Protein AF-M7N267-F1 (afdb_monomer_lite)

Radius of gyration: 26.35 Å; chains: 1; bounding box: 70×47×54 Å

Organism: NCBI:txid1137281

Foldseek 3Di:
DPPVVVVVVVVVVVVCVVCVVVVVVVDDPPDDCVVVVCVPCPPPPPDDDPPVDPPPDDPPDCVVVVVVVVVVVVVVVVCCVPVVVVVCCVVPNDDPDDD

Sequence (99 aa):
MKKTTISLCFIIIFTMFIAAPLVITVMDKSFDISMFYGINEEENNNNYEIKHKQIAFPNYDNSELLVLELQKKKQFDFYLNHYSQLSLETHSPPPDCII

Structure (mmCIF, N/CA/C/O backbone):
data_AF-M7N267-F1
#
_entry.id   AF-M7N267-F1
#
loop_
_atom_site.group_PDB
_atom_site.id
_atom_site.type_symbol
_atom_site.label_atom_id
_atom_site.label_alt_id
_atom_site.label_comp_id
_atom_site.label_asym_id
_atom_site.label_entity_id
_atom_site.label_seq_id
_atom_site.pdbx_PDB_ins_code
_atom_site.Cartn_x
_atom_site.Cartn_y
_atom_site.Cartn_z
_atom_site.occupancy
_atom_site.B_iso_or_equiv
_atom_site.auth_seq_id
_atom_site.auth_comp_id
_atom_site.auth_asym_id
_atom_site.auth_atom_id
_atom_site.pdbx_PDB_model_num
ATOM 1 N N . MET A 1 1 ? -32.955 6.699 12.303 1.00 63.81 1 MET A N 1
ATOM 2 C CA . MET A 1 1 ? -32.376 5.427 11.804 1.00 63.81 1 MET A CA 1
ATOM 3 C C . MET A 1 1 ? -31.870 4.627 12.991 1.00 63.81 1 MET A C 1
ATOM 5 O O . MET A 1 1 ? -31.354 5.229 13.927 1.00 63.81 1 MET A O 1
ATOM 9 N N . LYS A 1 2 ? -32.044 3.302 13.003 1.00 84.38 2 LYS A N 1
ATOM 10 C CA . LYS A 1 2 ? -31.480 2.475 14.080 1.00 84.38 2 LYS A CA 1
ATOM 11 C C . LYS A 1 2 ? -29.949 2.531 13.975 1.00 84.38 2 LYS A C 1
ATOM 13 O O . LYS A 1 2 ? -29.419 2.528 12.867 1.00 84.38 2 LYS A O 1
ATOM 18 N N . LYS A 1 3 ? -29.242 2.591 15.109 1.00 82.88 3 LYS A N 1
ATOM 19 C CA . LYS A 1 3 ? -27.763 2.665 15.157 1.00 82.88 3 LYS A CA 1
ATOM 20 C C . LYS A 1 3 ? -27.102 1.521 14.370 1.00 82.88 3 LYS A C 1
ATOM 22 O O . LYS A 1 3 ? -26.070 1.709 13.738 1.00 82.88 3 LYS A O 1
ATOM 27 N N . THR A 1 4 ? -27.764 0.367 14.343 1.00 90.44 4 THR A N 1
ATOM 28 C CA . THR A 1 4 ? -27.386 -0.813 13.559 1.00 90.44 4 THR A CA 1
ATOM 29 C C . THR A 1 4 ? -27.384 -0.566 12.052 1.00 90.44 4 THR A C 1
ATOM 31 O O . THR A 1 4 ? -26.490 -1.047 11.371 1.00 90.44 4 THR A O 1
ATOM 34 N N . THR A 1 5 ? -28.325 0.217 11.521 1.00 93.50 5 THR A N 1
ATOM 35 C CA . THR A 1 5 ? -28.376 0.544 10.089 1.00 93.50 5 THR A CA 1
ATOM 36 C C . THR A 1 5 ? -27.185 1.404 9.678 1.00 93.50 5 THR A C 1
ATOM 38 O O . THR A 1 5 ? -26.550 1.114 8.674 1.00 93.50 5 THR A O 1
ATOM 41 N N . ILE A 1 6 ? -26.841 2.419 10.482 1.00 93.94 6 ILE A N 1
ATOM 42 C CA . ILE A 1 6 ? -25.672 3.272 10.217 1.00 93.94 6 ILE A CA 1
ATOM 43 C C . ILE A 1 6 ? -24.383 2.440 10.254 1.00 93.94 6 ILE A C 1
ATOM 45 O O . ILE A 1 6 ? -23.548 2.553 9.363 1.00 93.94 6 ILE A O 1
ATOM 49 N N . SER A 1 7 ? -24.251 1.561 11.252 1.00 94.38 7 SER A N 1
ATOM 50 C CA . SER A 1 7 ? -23.075 0.704 11.409 1.00 94.38 7 SER A CA 1
ATOM 51 C C . SER A 1 7 ? -22.926 -0.278 10.247 1.00 94.38 7 SER A C 1
ATOM 53 O O . SER A 1 7 ? -21.818 -0.445 9.744 1.00 94.38 7 SER A O 1
ATOM 55 N N . LEU A 1 8 ? -24.031 -0.864 9.774 1.00 95.44 8 LEU A N 1
ATOM 56 C CA . LEU A 1 8 ? -24.037 -1.742 8.606 1.00 95.44 8 LEU A CA 1
ATOM 57 C C . LEU A 1 8 ? -23.551 -1.008 7.347 1.00 95.44 8 LEU A C 1
ATOM 59 O O . LEU A 1 8 ? -22.735 -1.551 6.610 1.00 95.44 8 LEU A O 1
ATOM 63 N N . CYS A 1 9 ? -24.004 0.231 7.122 1.00 95.75 9 CYS A N 1
ATOM 64 C CA . CYS A 1 9 ? -23.560 1.032 5.980 1.00 95.75 9 CYS A CA 1
ATOM 65 C C . CYS A 1 9 ? -22.043 1.253 5.997 1.00 95.75 9 CYS A C 1
ATOM 67 O O . CYS A 1 9 ? -21.388 1.032 4.983 1.00 95.75 9 CYS A O 1
ATOM 69 N N . PHE A 1 10 ? -21.475 1.633 7.145 1.00 95.69 10 PHE A N 1
ATOM 70 C CA . PHE A 1 10 ? -20.027 1.819 7.261 1.00 95.69 10 PHE A CA 1
ATOM 71 C C . PHE A 1 10 ? -19.256 0.520 7.051 1.00 95.69 10 PHE A C 1
ATOM 73 O O . PHE A 1 10 ? -18.260 0.530 6.337 1.00 95.69 10 PHE A O 1
ATOM 80 N N . ILE A 1 11 ? -19.728 -0.596 7.613 1.00 96.81 11 ILE A N 1
ATOM 81 C CA . ILE A 1 11 ? -19.093 -1.903 7.407 1.00 96.81 11 ILE A CA 1
ATOM 82 C C . ILE A 1 11 ? -19.052 -2.243 5.916 1.00 96.81 11 ILE A C 1
ATOM 84 O O . ILE A 1 11 ? -17.984 -2.558 5.411 1.00 96.81 11 ILE A O 1
ATOM 88 N N . ILE A 1 12 ? -20.166 -2.100 5.193 1.00 96.25 12 ILE A N 1
ATOM 89 C CA . ILE A 1 12 ? -20.218 -2.383 3.750 1.00 96.25 12 ILE A CA 1
ATOM 90 C C . ILE A 1 12 ? -19.229 -1.502 2.978 1.00 96.25 12 ILE A C 1
ATOM 92 O O . ILE A 1 12 ? -18.479 -2.012 2.147 1.00 96.25 12 ILE A O 1
ATOM 96 N N . ILE A 1 13 ? -19.194 -0.198 3.274 1.00 96.44 13 ILE A N 1
ATOM 97 C CA . ILE A 1 13 ? -18.276 0.743 2.621 1.00 96.44 13 ILE A CA 1
ATOM 98 C C . ILE A 1 13 ? -16.824 0.330 2.886 1.00 96.44 13 ILE A C 1
ATOM 100 O O . ILE A 1 13 ? -16.059 0.146 1.944 1.00 96.44 13 ILE A O 1
ATOM 104 N N . PHE A 1 14 ? -16.444 0.115 4.147 1.00 96.31 14 PHE A N 1
ATOM 105 C CA . PHE A 1 14 ? -15.074 -0.267 4.493 1.00 96.31 14 PHE A CA 1
ATOM 106 C C . PHE A 1 14 ? -14.673 -1.617 3.900 1.00 96.31 14 PHE A C 1
ATOM 108 O O . PHE A 1 14 ? -13.564 -1.750 3.388 1.00 96.31 14 PHE A O 1
ATOM 115 N N . THR A 1 15 ? -15.569 -2.604 3.908 1.00 96.25 15 THR A N 1
ATOM 116 C CA . THR A 1 15 ? -15.315 -3.899 3.272 1.00 96.25 15 THR A CA 1
ATOM 117 C C . THR A 1 15 ? -15.082 -3.744 1.769 1.00 96.25 15 THR A C 1
ATOM 119 O O . THR A 1 15 ? -14.173 -4.376 1.240 1.00 96.25 15 THR A O 1
ATOM 122 N N . MET A 1 16 ? -15.832 -2.873 1.088 1.00 93.44 16 MET A N 1
ATOM 123 C CA . MET A 1 16 ? -15.642 -2.606 -0.341 1.00 93.44 16 MET A CA 1
ATOM 124 C C . MET A 1 16 ? -14.286 -1.946 -0.633 1.00 93.44 16 MET A C 1
ATOM 126 O O . MET A 1 16 ? -13.616 -2.332 -1.587 1.00 93.44 16 MET A O 1
ATOM 130 N N . PHE A 1 17 ? -13.843 -1.014 0.218 1.00 92.19 17 PHE A N 1
ATOM 131 C CA . PHE A 1 17 ? -12.515 -0.400 0.108 1.00 92.19 17 PHE A CA 1
ATOM 132 C C . PHE A 1 17 ? -11.383 -1.411 0.327 1.00 92.19 17 PHE A C 1
ATOM 134 O O . PHE A 1 17 ? -10.431 -1.443 -0.447 1.00 92.19 17 PHE A O 1
ATOM 141 N N . ILE A 1 18 ? -11.495 -2.267 1.346 1.00 94.88 18 ILE A N 1
ATOM 142 C CA . ILE A 1 18 ? -10.487 -3.300 1.633 1.00 94.88 18 ILE A CA 1
ATOM 143 C C . ILE A 1 18 ? -10.441 -4.346 0.509 1.00 94.88 18 ILE A C 1
ATOM 145 O O . ILE A 1 18 ? -9.366 -4.824 0.154 1.00 94.88 18 ILE A O 1
ATOM 149 N N . ALA A 1 19 ? -11.591 -4.690 -0.075 1.00 93.50 19 ALA A N 1
ATOM 150 C CA . ALA A 1 19 ? -11.681 -5.651 -1.171 1.00 93.50 19 ALA A CA 1
ATOM 151 C C . ALA A 1 19 ? -11.251 -5.078 -2.535 1.00 93.50 19 ALA A C 1
ATOM 153 O O . ALA A 1 19 ? -11.071 -5.852 -3.473 1.00 93.50 19 ALA A O 1
ATOM 154 N N . ALA A 1 20 ? -11.069 -3.760 -2.675 1.00 86.94 20 ALA A N 1
ATOM 155 C CA . ALA A 1 20 ? -10.786 -3.133 -3.966 1.00 86.94 20 ALA A CA 1
ATOM 156 C C . ALA A 1 20 ? -9.541 -3.709 -4.681 1.00 86.94 20 ALA A C 1
ATOM 158 O O . ALA A 1 20 ? -9.674 -4.078 -5.849 1.00 86.94 20 ALA A O 1
ATOM 159 N N . PRO A 1 21 ? -8.372 -3.906 -4.029 1.00 84.50 21 PRO A N 1
ATOM 160 C CA . PRO A 1 21 ? -7.212 -4.515 -4.685 1.00 84.50 21 PRO A CA 1
ATOM 161 C C . PRO A 1 21 ? -7.479 -5.956 -5.132 1.00 84.50 21 PRO A C 1
ATOM 163 O O . PRO A 1 21 ? -7.060 -6.347 -6.214 1.00 84.50 21 PRO A O 1
ATOM 166 N N . LEU A 1 22 ? -8.229 -6.729 -4.339 1.00 89.19 22 LEU A N 1
ATOM 167 C CA . LEU A 1 22 ? -8.604 -8.105 -4.670 1.00 89.19 22 LEU A CA 1
ATOM 168 C C . LEU A 1 22 ? -9.476 -8.147 -5.933 1.00 89.19 22 LEU A C 1
ATOM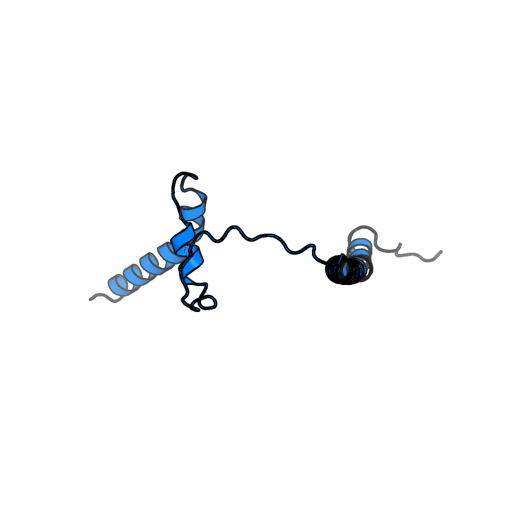 170 O O . LEU A 1 22 ? -9.196 -8.919 -6.849 1.00 89.19 22 LEU A O 1
ATOM 174 N N . VAL A 1 23 ? -10.495 -7.288 -6.017 1.00 86.81 23 VAL A N 1
ATOM 175 C CA . VAL A 1 23 ? -11.358 -7.196 -7.204 1.00 86.81 23 VAL A CA 1
ATOM 176 C C . VAL A 1 23 ? -10.538 -6.815 -8.436 1.00 86.81 23 VAL A C 1
ATOM 178 O O . VAL A 1 23 ? -10.678 -7.461 -9.469 1.00 86.81 23 VAL A O 1
ATOM 181 N N . ILE A 1 24 ? -9.635 -5.836 -8.309 1.00 85.25 24 ILE A N 1
ATOM 182 C CA . ILE A 1 24 ? -8.748 -5.401 -9.399 1.00 85.25 24 ILE A CA 1
ATOM 183 C C . ILE A 1 24 ? -7.839 -6.547 -9.866 1.00 85.25 24 ILE A C 1
ATOM 185 O O . ILE A 1 24 ? -7.654 -6.716 -11.065 1.00 85.25 24 ILE A O 1
ATOM 189 N N . THR A 1 25 ? -7.312 -7.367 -8.950 1.00 81.88 25 THR A N 1
ATOM 190 C CA . THR A 1 25 ? -6.438 -8.501 -9.310 1.00 81.88 25 THR A CA 1
ATOM 191 C C . THR A 1 25 ? -7.159 -9.677 -9.962 1.00 81.88 25 THR A C 1
ATOM 193 O O . THR A 1 25 ? -6.539 -10.427 -10.710 1.00 81.88 25 THR A O 1
ATOM 196 N N . VAL A 1 26 ? -8.444 -9.869 -9.656 1.00 86.44 26 VAL A N 1
ATOM 197 C CA . VAL A 1 26 ? -9.263 -10.957 -10.217 1.00 86.44 26 VAL A CA 1
ATOM 198 C C . VAL A 1 26 ? -9.884 -10.549 -11.555 1.00 86.44 26 VAL A C 1
ATOM 200 O O . VAL A 1 26 ? -10.237 -11.411 -12.359 1.00 86.44 26 VAL A O 1
ATOM 203 N N . MET A 1 27 ? -10.018 -9.245 -11.808 1.00 82.00 27 MET A N 1
ATOM 204 C CA . MET A 1 27 ? -10.522 -8.723 -13.072 1.00 82.00 27 MET A CA 1
ATOM 205 C C . MET A 1 27 ? -9.557 -9.066 -14.212 1.00 82.00 27 MET A C 1
ATOM 207 O O . MET A 1 27 ? -8.343 -8.924 -14.090 1.00 82.00 27 MET A O 1
ATOM 211 N N . ASP A 1 28 ? -10.114 -9.548 -15.321 1.00 75.00 28 ASP A N 1
ATOM 212 C CA . ASP A 1 28 ? -9.331 -9.995 -16.470 1.00 75.00 28 ASP A CA 1
ATOM 213 C C . ASP A 1 28 ? -8.526 -8.833 -17.086 1.00 75.00 28 ASP A C 1
ATOM 215 O O . ASP A 1 28 ? -8.941 -7.669 -17.035 1.00 75.00 28 ASP A O 1
ATOM 219 N N . LYS A 1 29 ? -7.391 -9.148 -17.721 1.00 69.38 29 LYS A N 1
ATOM 220 C CA . LYS A 1 29 ? -6.427 -8.176 -18.284 1.00 69.38 29 LYS A CA 1
ATOM 221 C C . LYS A 1 29 ? -7.034 -7.27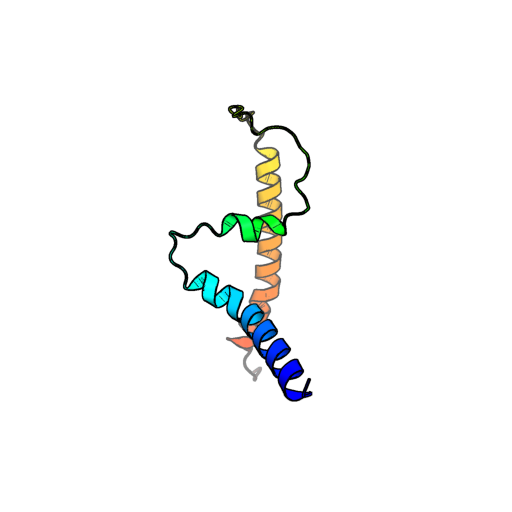4 -19.372 1.00 69.38 29 LYS A C 1
ATOM 223 O O . LYS A 1 29 ? -6.405 -6.314 -19.808 1.00 69.38 29 LYS A O 1
ATOM 228 N N . SER A 1 30 ? -8.247 -7.583 -19.825 1.00 76.94 30 SER A N 1
ATOM 229 C CA . SER A 1 30 ? -9.029 -6.774 -20.757 1.00 76.94 30 SER A CA 1
ATOM 230 C C . SER A 1 30 ? -9.527 -5.454 -20.168 1.00 76.94 30 SER A C 1
ATOM 232 O O . SER A 1 30 ? -9.895 -4.564 -20.933 1.00 76.94 30 SER A O 1
ATOM 234 N N . PHE A 1 31 ? -9.589 -5.320 -18.842 1.00 76.75 31 PHE A N 1
ATOM 235 C CA . PHE A 1 31 ? -10.020 -4.077 -18.212 1.00 76.75 31 PHE A CA 1
ATOM 236 C C . PHE A 1 31 ? -8.841 -3.123 -18.031 1.00 76.75 31 PHE A C 1
ATOM 238 O O . PHE A 1 31 ? -7.859 -3.440 -17.364 1.00 76.75 31 PHE A O 1
ATOM 245 N N . ASP A 1 32 ? -8.956 -1.934 -18.617 1.00 76.75 32 ASP A N 1
ATOM 246 C CA . ASP A 1 32 ? -7.971 -0.871 -18.461 1.00 76.75 32 ASP A CA 1
ATOM 247 C C . ASP A 1 32 ? -8.146 -0.181 -17.099 1.00 76.75 32 ASP A C 1
ATOM 249 O O . ASP A 1 32 ? -9.120 0.536 -16.863 1.00 76.75 32 ASP A O 1
ATOM 253 N N . ILE A 1 33 ? -7.206 -0.433 -16.185 1.00 78.50 33 ILE A N 1
ATOM 254 C CA . ILE A 1 33 ? -7.186 0.137 -14.830 1.00 78.50 33 ILE A CA 1
ATOM 255 C C . ILE A 1 33 ? -6.229 1.340 -14.730 1.00 78.50 33 ILE A C 1
ATOM 257 O O . ILE A 1 33 ? -6.100 1.932 -13.657 1.00 78.50 33 ILE A O 1
ATOM 261 N N . SER A 1 34 ? -5.564 1.726 -15.828 1.00 76.19 34 SER A N 1
ATOM 262 C CA . SER A 1 34 ? -4.538 2.784 -15.842 1.00 76.19 34 SER A CA 1
ATOM 263 C C . SER A 1 34 ? -5.066 4.128 -15.332 1.00 76.19 34 SER A C 1
ATOM 265 O O . SER A 1 34 ? -4.378 4.822 -14.586 1.00 76.19 34 SER A O 1
ATOM 267 N N . MET A 1 35 ? -6.327 4.446 -15.635 1.00 74.31 35 MET A N 1
ATOM 268 C CA . MET A 1 35 ? -6.997 5.667 -15.186 1.00 74.31 35 MET A CA 1
ATOM 269 C C . MET A 1 35 ? -7.119 5.758 -13.657 1.00 74.31 35 MET A C 1
ATOM 271 O O . MET A 1 35 ? -6.977 6.842 -13.097 1.00 74.31 35 MET A O 1
ATOM 275 N N . PHE A 1 36 ? -7.353 4.639 -12.964 1.00 76.50 36 PHE A N 1
ATOM 276 C CA . PHE A 1 36 ? -7.470 4.635 -11.501 1.00 76.50 36 PHE A CA 1
ATOM 277 C C . PHE A 1 36 ? -6.112 4.801 -10.814 1.00 76.50 36 PHE A C 1
ATOM 279 O O . PHE A 1 36 ? -6.041 5.423 -9.757 1.00 76.50 36 PHE A O 1
ATOM 286 N N . TYR A 1 37 ? -5.038 4.285 -11.419 1.00 75.25 37 TYR A N 1
ATOM 287 C CA . TYR A 1 37 ? -3.676 4.468 -10.913 1.00 75.25 37 TYR A CA 1
ATOM 288 C C . TYR A 1 37 ? -3.115 5.866 -11.221 1.00 75.25 37 TYR A C 1
ATOM 290 O O . TYR A 1 37 ? -2.388 6.412 -10.398 1.00 75.25 37 TYR A O 1
ATOM 298 N N . GLY A 1 38 ? -3.505 6.478 -12.345 1.00 74.81 38 GLY A N 1
ATOM 299 C CA . GLY A 1 38 ? -3.078 7.830 -12.731 1.00 74.81 38 GLY A CA 1
ATOM 300 C C . GLY A 1 38 ? -3.752 8.971 -11.956 1.00 74.81 38 GLY A C 1
ATOM 301 O O . GLY A 1 38 ? -3.224 10.074 -11.921 1.00 74.81 38 GLY A O 1
ATOM 302 N N . ILE A 1 39 ? -4.888 8.728 -11.289 1.00 73.94 39 ILE A N 1
ATOM 303 C CA . ILE A 1 39 ? -5.585 9.749 -10.476 1.00 73.94 39 ILE A CA 1
ATOM 304 C C . ILE A 1 39 ? -4.753 10.221 -9.274 1.00 73.94 39 ILE A C 1
ATOM 306 O O . ILE A 1 39 ? -4.932 11.346 -8.818 1.00 73.94 39 ILE A O 1
ATOM 310 N N . ASN A 1 40 ? -3.848 9.377 -8.770 1.00 66.56 40 ASN A N 1
ATOM 311 C CA . ASN A 1 40 ? -2.984 9.706 -7.635 1.00 66.56 40 ASN A CA 1
ATOM 312 C C . ASN A 1 40 ? -1.625 10.298 -8.060 1.00 66.56 40 ASN A C 1
ATOM 314 O O . ASN A 1 40 ? -0.841 10.684 -7.194 1.00 66.56 40 ASN A O 1
ATOM 318 N N . GLU A 1 41 ? -1.333 10.378 -9.366 1.00 65.25 41 GLU A N 1
ATOM 319 C CA . GLU A 1 41 ? -0.172 11.107 -9.894 1.00 65.25 41 GLU A CA 1
ATOM 320 C C . GLU A 1 41 ? -0.499 12.605 -9.991 1.00 65.25 41 GLU A C 1
ATOM 322 O O . GLU A 1 41 ? -0.761 13.155 -11.058 1.00 65.25 41 GLU A O 1
ATOM 327 N N . GLU A 1 42 ? -0.485 13.297 -8.854 1.00 61.59 42 GLU A N 1
ATOM 328 C CA . GLU A 1 42 ? -0.709 14.750 -8.807 1.00 61.59 42 GLU A CA 1
ATOM 329 C C . GLU A 1 42 ? 0.507 15.564 -9.327 1.00 61.59 42 GLU A C 1
ATOM 331 O O . GLU A 1 42 ? 0.428 16.781 -9.479 1.00 61.59 42 GLU A O 1
ATOM 336 N N . GLU A 1 43 ? 1.631 14.916 -9.671 1.00 57.97 43 GLU A N 1
ATOM 337 C CA . GLU A 1 43 ? 2.890 15.594 -10.040 1.00 57.97 43 GLU A CA 1
ATOM 338 C C . GLU A 1 43 ? 3.041 15.953 -11.536 1.00 57.97 43 GLU A C 1
ATOM 340 O O . GLU A 1 43 ? 4.011 16.612 -11.898 1.00 57.97 43 GLU A O 1
ATOM 345 N N . ASN A 1 44 ? 2.117 15.583 -12.437 1.00 54.84 44 ASN A N 1
ATOM 346 C CA . ASN A 1 44 ? 2.333 15.797 -13.885 1.00 54.84 44 ASN A CA 1
ATOM 347 C C . ASN A 1 44 ? 1.368 16.777 -14.575 1.00 54.84 44 ASN A C 1
ATOM 349 O O . ASN A 1 44 ? 1.225 16.772 -15.798 1.00 54.84 44 ASN A O 1
ATOM 353 N N . ASN A 1 45 ? 0.732 17.679 -13.823 1.00 51.66 45 ASN A N 1
ATOM 354 C CA . ASN A 1 45 ? -0.079 18.764 -14.393 1.00 51.66 45 ASN A CA 1
ATOM 355 C C . ASN A 1 45 ? 0.770 19.956 -14.876 1.00 51.66 45 ASN A C 1
ATOM 357 O O . ASN A 1 45 ? 0.501 21.110 -14.547 1.00 51.66 45 ASN A O 1
ATOM 361 N N . ASN A 1 46 ? 1.764 19.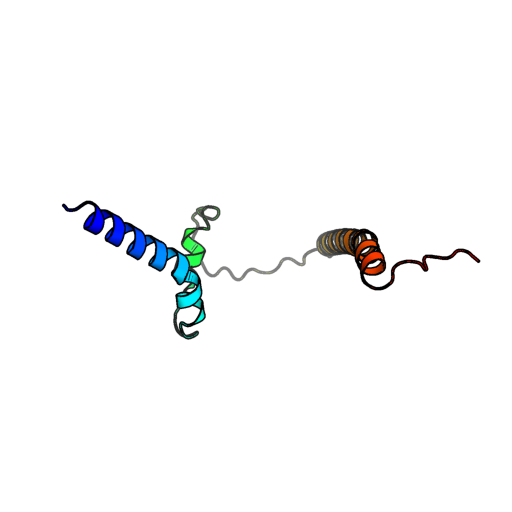691 -15.726 1.00 45.84 46 ASN A N 1
ATOM 362 C CA . ASN A 1 46 ? 2.350 20.712 -16.590 1.00 45.84 46 ASN A CA 1
ATOM 363 C C . ASN A 1 46 ? 1.862 20.477 -18.022 1.00 45.84 46 ASN A C 1
ATOM 365 O O . ASN A 1 46 ? 2.492 19.798 -18.827 1.00 45.84 46 ASN A O 1
ATOM 369 N N . ASN A 1 47 ? 0.696 21.056 -18.312 1.00 48.28 47 ASN A N 1
ATOM 370 C CA . ASN A 1 47 ? 0.089 21.152 -19.635 1.00 48.28 47 ASN A CA 1
ATOM 371 C C . ASN A 1 47 ? 1.093 21.580 -20.718 1.00 48.28 47 ASN A C 1
ATOM 373 O O . ASN A 1 47 ? 1.419 22.761 -20.827 1.00 48.28 47 ASN A O 1
ATOM 377 N N . TYR A 1 48 ? 1.464 20.659 -21.602 1.00 42.62 48 TYR A N 1
ATOM 378 C CA . TYR A 1 48 ? 1.592 20.951 -23.028 1.00 42.62 48 TYR A CA 1
ATOM 379 C C . TYR A 1 48 ? 1.460 19.656 -23.833 1.00 42.62 48 TYR A C 1
ATOM 381 O O . TYR A 1 48 ? 2.288 18.759 -23.752 1.00 42.62 48 TYR A O 1
ATOM 389 N N . GLU A 1 49 ? 0.357 19.586 -24.578 1.00 44.22 49 GLU A N 1
ATOM 390 C CA . GLU A 1 49 ? 0.113 18.786 -25.779 1.00 44.22 49 GLU A CA 1
ATOM 391 C C . GLU A 1 49 ? 1.063 17.603 -26.030 1.00 44.22 49 GLU A C 1
ATOM 393 O O . GLU A 1 49 ? 2.208 17.775 -26.455 1.00 44.22 49 GLU A O 1
ATOM 398 N N . ILE A 1 50 ? 0.515 16.387 -25.955 1.00 45.62 50 ILE A N 1
ATOM 399 C CA . ILE A 1 50 ? 1.079 15.190 -26.590 1.00 45.62 50 ILE A CA 1
ATOM 400 C C . ILE A 1 50 ? 0.952 15.361 -28.116 1.00 45.62 50 ILE A C 1
ATOM 402 O O . ILE A 1 50 ? 0.176 14.700 -28.802 1.00 45.62 50 ILE A O 1
ATOM 406 N N . LYS A 1 51 ? 1.700 16.310 -28.681 1.00 45.00 51 LYS A N 1
ATOM 407 C CA . LYS A 1 51 ? 2.102 16.258 -30.079 1.00 45.00 51 LYS A CA 1
ATOM 408 C C . LYS A 1 51 ? 3.120 15.137 -30.147 1.00 45.00 51 LYS A C 1
ATOM 410 O O . LYS A 1 51 ? 4.116 15.173 -29.429 1.00 45.00 51 LYS A O 1
ATOM 415 N N . HIS A 1 52 ? 2.859 14.151 -31.000 1.00 46.16 52 HIS A N 1
ATOM 416 C CA . HIS A 1 52 ? 3.800 13.110 -31.402 1.00 46.16 52 HIS A CA 1
ATOM 417 C C . HIS A 1 52 ? 5.068 13.746 -31.996 1.00 46.16 52 HIS A C 1
ATOM 419 O O . HIS A 1 52 ? 5.274 13.777 -33.208 1.00 46.16 52 HIS A O 1
ATOM 425 N N . LYS A 1 53 ? 5.923 14.309 -31.147 1.00 42.66 53 LYS A N 1
ATOM 426 C CA . LYS A 1 53 ? 7.263 14.727 -31.506 1.00 42.66 53 LYS A CA 1
ATOM 427 C C . LYS A 1 53 ? 8.069 13.444 -31.472 1.00 42.66 53 LYS A C 1
ATOM 429 O O . LYS A 1 53 ? 8.274 12.885 -30.400 1.00 42.66 53 LYS A O 1
ATOM 434 N N . GLN A 1 54 ? 8.475 12.948 -32.642 1.00 49.00 54 GLN A N 1
ATOM 435 C CA . GLN A 1 54 ? 9.583 12.002 -32.710 1.00 49.00 54 GLN A CA 1
ATOM 436 C C . GLN A 1 54 ? 10.711 12.592 -31.867 1.00 49.00 54 GLN A C 1
ATOM 438 O O . GLN A 1 54 ? 11.277 13.635 -32.201 1.00 49.00 54 GLN A O 1
ATOM 443 N N . ILE A 1 55 ? 10.958 11.967 -30.721 1.00 49.03 55 ILE A N 1
ATOM 444 C CA . ILE A 1 55 ? 12.072 12.307 -29.859 1.00 49.03 55 ILE A CA 1
ATOM 445 C C . ILE A 1 55 ? 13.284 11.772 -30.611 1.00 49.03 55 ILE A C 1
ATOM 447 O O . ILE A 1 55 ? 13.574 10.580 -30.584 1.00 49.03 55 ILE A O 1
ATOM 451 N N . ALA A 1 56 ? 13.942 12.642 -31.375 1.00 53.06 56 ALA A N 1
ATOM 452 C CA . ALA A 1 56 ? 15.302 12.376 -31.799 1.00 53.06 56 ALA A CA 1
ATOM 453 C C . ALA A 1 56 ? 16.116 12.256 -30.510 1.00 53.06 56 ALA A C 1
ATOM 455 O O . ALA A 1 56 ? 16.278 13.248 -29.801 1.00 53.06 56 ALA A O 1
ATOM 456 N N . PHE A 1 57 ? 16.535 11.037 -30.168 1.00 47.78 57 PHE A N 1
ATOM 457 C CA . PHE A 1 57 ? 17.424 10.799 -29.042 1.00 47.78 57 PHE A CA 1
ATOM 458 C C . PHE A 1 57 ? 18.729 11.549 -29.333 1.00 47.78 57 PHE A C 1
ATOM 460 O O . PHE A 1 57 ? 19.416 11.189 -30.294 1.00 47.78 57 PHE A O 1
ATOM 467 N N . PRO A 1 58 ? 19.080 12.610 -28.583 1.00 55.31 58 PRO A N 1
ATOM 468 C CA . PRO A 1 58 ? 20.443 13.099 -28.646 1.00 55.31 58 PRO A CA 1
ATOM 469 C C . PRO A 1 58 ? 21.333 11.959 -28.149 1.00 55.31 58 PRO A C 1
ATOM 471 O O . PRO A 1 58 ? 20.977 11.286 -27.181 1.00 55.31 58 PRO A O 1
ATOM 474 N N . ASN A 1 59 ? 22.452 11.712 -28.831 1.00 60.00 59 ASN A N 1
ATOM 475 C CA . ASN A 1 59 ? 23.467 10.778 -28.356 1.00 60.00 59 ASN A CA 1
ATOM 476 C C . ASN A 1 59 ? 23.872 11.211 -26.949 1.00 60.00 59 ASN A C 1
ATOM 478 O O . ASN A 1 59 ? 24.576 12.204 -26.769 1.00 60.00 59 ASN A O 1
ATOM 482 N N . TYR A 1 60 ? 23.331 10.503 -25.969 1.00 55.78 60 TYR A N 1
ATOM 483 C CA . TYR A 1 60 ? 23.577 10.741 -24.570 1.00 55.78 60 TYR A CA 1
ATOM 484 C C . TYR A 1 60 ? 24.996 10.283 -24.290 1.00 55.78 60 TYR A C 1
ATOM 486 O O . TYR A 1 60 ? 25.358 9.137 -24.561 1.00 55.78 60 TYR A O 1
ATOM 494 N N . ASP A 1 61 ? 25.816 11.217 -23.830 1.00 63.56 61 ASP A N 1
ATOM 495 C CA . ASP A 1 61 ? 27.183 10.919 -23.460 1.00 63.56 61 ASP A CA 1
ATOM 496 C C . ASP A 1 61 ? 27.145 9.877 -22.332 1.00 63.56 61 ASP A C 1
ATOM 498 O O . ASP A 1 61 ? 26.423 10.038 -21.348 1.00 63.56 61 ASP A O 1
ATOM 502 N N . ASN A 1 62 ? 27.891 8.780 -22.483 1.00 62.22 62 ASN A N 1
ATOM 503 C CA . ASN A 1 62 ? 27.827 7.594 -21.610 1.00 62.22 62 ASN A CA 1
ATOM 504 C C . ASN A 1 62 ? 28.159 7.887 -20.129 1.00 62.22 62 ASN A C 1
ATOM 506 O O . ASN A 1 62 ? 28.104 6.996 -19.284 1.00 62.22 62 ASN A O 1
ATOM 510 N N . SER A 1 63 ? 28.529 9.125 -19.806 1.00 62.22 63 SER A N 1
ATOM 511 C CA . SER A 1 63 ? 28.913 9.597 -18.482 1.00 62.22 63 SER A CA 1
ATOM 512 C C . SER A 1 63 ? 27.785 9.493 -17.454 1.00 62.22 63 SER A C 1
ATOM 514 O O . SER A 1 63 ? 28.027 9.039 -16.337 1.00 62.22 63 SER A O 1
ATOM 516 N N . GLU A 1 64 ? 26.552 9.842 -17.807 1.00 63.62 64 GLU A N 1
ATOM 517 C CA . GLU A 1 64 ? 25.440 9.848 -16.847 1.00 63.62 64 GLU A CA 1
ATOM 518 C C . GLU A 1 64 ? 24.864 8.423 -16.636 1.00 63.62 64 GLU A C 1
ATOM 520 O O . GLU A 1 64 ? 24.468 8.073 -15.521 1.00 63.62 64 GLU A O 1
ATOM 525 N N . LEU A 1 65 ? 25.024 7.519 -17.617 1.00 70.25 65 LEU A N 1
ATOM 526 C CA . LEU A 1 65 ? 24.782 6.075 -17.450 1.00 70.25 65 LEU A CA 1
ATOM 527 C C . LEU A 1 65 ? 25.799 5.440 -16.485 1.00 70.25 65 LEU A C 1
ATOM 529 O O . LEU A 1 65 ? 25.416 4.679 -15.596 1.00 70.25 65 LEU A O 1
ATOM 533 N N . LEU A 1 66 ? 27.079 5.813 -16.590 1.00 71.56 66 LEU A N 1
ATOM 534 C CA . LEU A 1 66 ? 28.127 5.353 -15.671 1.00 71.56 66 LEU A CA 1
ATOM 535 C C . LEU A 1 66 ? 27.889 5.825 -14.227 1.00 71.56 66 LEU A C 1
ATOM 537 O O . LEU A 1 66 ? 28.133 5.070 -13.287 1.00 71.56 66 LEU A O 1
ATOM 541 N N . VAL A 1 67 ? 27.383 7.046 -14.023 1.00 72.88 67 VAL A N 1
ATOM 542 C CA . VAL A 1 67 ? 27.040 7.553 -12.679 1.00 72.88 67 VAL A CA 1
ATOM 543 C C . VAL A 1 67 ? 25.894 6.747 -12.064 1.00 72.88 67 VAL A C 1
ATOM 545 O O . VAL A 1 67 ? 25.982 6.353 -10.897 1.00 72.88 67 VAL A O 1
ATOM 548 N N . LEU A 1 68 ? 24.854 6.436 -12.844 1.00 74.56 68 LEU A N 1
ATOM 549 C CA . LEU A 1 68 ? 23.740 5.598 -12.392 1.00 74.56 68 LEU A CA 1
ATOM 550 C C . LEU A 1 68 ? 24.192 4.168 -12.061 1.00 74.56 68 LEU A C 1
ATOM 552 O O . LEU A 1 68 ? 23.784 3.613 -11.036 1.00 74.56 68 LEU A O 1
ATOM 556 N N . GLU A 1 69 ? 25.073 3.582 -12.873 1.00 74.06 69 GLU A N 1
ATOM 557 C CA . GLU A 1 69 ? 25.656 2.264 -12.598 1.00 74.06 69 GLU A CA 1
ATOM 558 C C . GLU A 1 69 ? 26.513 2.259 -11.327 1.00 74.06 69 GLU A C 1
ATOM 560 O O . GLU A 1 69 ? 26.392 1.344 -10.507 1.00 74.06 69 GLU A O 1
ATOM 565 N N . LEU A 1 70 ? 27.328 3.295 -11.107 1.00 77.62 70 LEU A N 1
ATOM 566 C CA . LEU A 1 70 ? 28.131 3.443 -9.890 1.00 77.62 70 LEU A CA 1
ATOM 567 C C . LEU A 1 70 ? 27.254 3.609 -8.644 1.00 77.62 70 LEU A C 1
ATOM 569 O O . LEU A 1 70 ? 27.532 2.996 -7.609 1.00 77.62 70 LEU A O 1
ATOM 573 N N . GLN A 1 71 ? 26.176 4.390 -8.736 1.00 75.88 71 GLN A N 1
ATOM 574 C CA . GLN A 1 71 ? 25.225 4.560 -7.638 1.00 75.88 71 GLN A CA 1
ATOM 575 C C . GLN A 1 71 ? 24.502 3.245 -7.320 1.00 75.88 71 GLN A C 1
ATOM 577 O O . GLN A 1 71 ? 24.416 2.856 -6.151 1.00 75.88 71 GLN A O 1
ATOM 582 N N . LYS A 1 72 ? 24.051 2.520 -8.350 1.00 80.19 72 LYS A N 1
ATOM 583 C CA . LYS A 1 72 ? 23.418 1.204 -8.202 1.00 80.19 72 LYS A CA 1
ATOM 584 C C . LYS A 1 72 ? 24.375 0.180 -7.595 1.00 80.19 72 LYS A C 1
ATOM 586 O O . LYS A 1 72 ? 23.972 -0.568 -6.706 1.00 80.19 72 LYS A O 1
ATOM 591 N N . LYS A 1 73 ? 25.641 0.174 -8.021 1.00 82.88 73 LYS A N 1
ATOM 592 C CA . LYS A 1 73 ? 26.682 -0.689 -7.453 1.00 82.88 73 LYS A CA 1
ATOM 593 C C . LYS A 1 73 ? 26.919 -0.375 -5.979 1.00 82.88 73 LYS A C 1
ATOM 595 O O . LYS A 1 73 ? 26.888 -1.284 -5.164 1.00 82.88 73 LYS A O 1
ATOM 600 N N . LYS A 1 74 ? 27.063 0.903 -5.615 1.00 76.94 74 LYS A N 1
ATOM 601 C CA . LYS A 1 74 ? 27.245 1.320 -4.215 1.00 76.94 74 LYS A CA 1
ATOM 602 C C . LYS A 1 74 ? 26.066 0.901 -3.333 1.00 76.94 74 LYS A C 1
ATOM 604 O O . LYS A 1 74 ? 26.269 0.457 -2.206 1.00 76.94 74 LYS A O 1
ATOM 609 N N . GLN A 1 75 ? 24.843 1.033 -3.842 1.00 77.19 75 GLN A N 1
ATOM 610 C CA . GLN A 1 75 ? 23.644 0.584 -3.140 1.00 77.19 75 GLN A CA 1
ATOM 611 C C . GLN A 1 75 ? 23.643 -0.941 -2.976 1.00 77.19 75 GLN A C 1
ATOM 613 O O . GLN A 1 75 ? 23.429 -1.433 -1.872 1.00 77.19 75 GLN A O 1
ATOM 618 N N . PHE A 1 76 ? 23.938 -1.689 -4.040 1.00 80.81 76 PHE A N 1
ATOM 619 C CA . PHE A 1 76 ? 24.048 -3.146 -3.991 1.00 80.81 76 PHE A CA 1
ATOM 620 C C . PHE A 1 76 ? 25.128 -3.617 -3.006 1.00 80.81 76 PHE A C 1
ATOM 622 O O . PHE A 1 76 ? 24.855 -4.491 -2.187 1.00 80.81 76 PHE A O 1
ATOM 629 N N . ASP A 1 77 ? 26.306 -2.991 -3.015 1.00 81.19 77 ASP A N 1
ATOM 630 C CA . ASP A 1 77 ? 27.405 -3.293 -2.095 1.00 81.19 77 ASP A CA 1
ATOM 631 C C . ASP A 1 77 ? 27.008 -3.018 -0.636 1.00 81.19 77 ASP A C 1
ATOM 633 O O . ASP A 1 77 ? 27.361 -3.789 0.257 1.00 81.19 77 ASP A O 1
ATOM 637 N N . P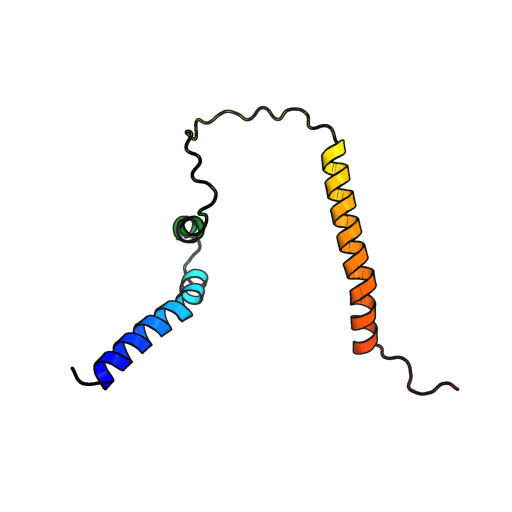HE A 1 78 ? 26.240 -1.956 -0.368 1.00 79.88 78 PHE A N 1
ATOM 638 C CA . PHE A 1 78 ? 25.702 -1.692 0.968 1.00 79.88 78 PHE A CA 1
ATOM 639 C C . PHE A 1 78 ? 24.762 -2.816 1.426 1.00 79.88 78 PHE A C 1
ATOM 641 O O . PHE A 1 78 ? 24.932 -3.346 2.524 1.00 79.88 78 PHE A O 1
ATOM 648 N N . TYR A 1 79 ? 23.814 -3.228 0.578 1.00 78.81 79 TYR A N 1
ATOM 649 C CA . TYR A 1 79 ? 22.886 -4.307 0.922 1.00 78.81 79 TYR A CA 1
ATOM 650 C C . TYR A 1 79 ? 23.599 -5.651 1.099 1.00 78.81 79 TYR A C 1
ATOM 652 O O . TYR A 1 79 ? 23.348 -6.355 2.076 1.00 78.81 79 TYR A O 1
ATOM 660 N N . LEU A 1 80 ? 24.517 -5.992 0.193 1.00 79.81 80 LEU A N 1
ATOM 661 C CA . LEU A 1 80 ? 25.272 -7.236 0.263 1.00 79.81 80 LEU A CA 1
ATOM 662 C C . LEU A 1 80 ? 26.097 -7.296 1.547 1.00 79.81 80 LEU A C 1
ATOM 664 O O . LEU A 1 80 ? 26.022 -8.287 2.262 1.00 79.81 80 LEU A O 1
ATOM 668 N N . ASN A 1 81 ? 26.839 -6.243 1.885 1.00 77.38 81 ASN A N 1
ATOM 669 C CA . ASN A 1 81 ? 27.702 -6.266 3.065 1.00 77.38 81 ASN A CA 1
ATOM 670 C C . ASN A 1 81 ? 26.913 -6.217 4.381 1.00 77.38 81 ASN A C 1
ATOM 672 O O . ASN A 1 81 ? 27.317 -6.861 5.343 1.00 77.38 81 ASN A O 1
ATOM 676 N N . HIS A 1 82 ? 25.793 -5.488 4.433 1.00 72.25 82 HIS A N 1
ATOM 677 C CA . HIS A 1 82 ? 25.051 -5.295 5.682 1.00 72.25 82 HIS A CA 1
ATOM 678 C C . HIS A 1 82 ? 24.038 -6.415 5.966 1.00 72.25 82 HIS A C 1
ATOM 680 O O . HIS A 1 82 ? 23.878 -6.828 7.110 1.00 72.25 82 HIS A O 1
ATOM 686 N N . TYR A 1 83 ? 23.372 -6.949 4.936 1.00 68.75 83 TYR A N 1
ATOM 687 C CA . TYR A 1 83 ? 22.329 -7.968 5.118 1.00 68.75 83 TYR A CA 1
ATOM 688 C C . TYR A 1 83 ? 22.833 -9.403 4.942 1.00 68.75 83 TYR A C 1
ATOM 690 O O . TYR A 1 83 ? 22.203 -10.320 5.473 1.00 68.75 83 TYR A O 1
ATOM 698 N N . SER A 1 84 ? 23.970 -9.632 4.267 1.00 67.06 84 SER A N 1
ATOM 699 C CA . SER A 1 84 ? 24.569 -10.979 4.235 1.00 67.06 84 SER A CA 1
ATOM 700 C C . SER A 1 84 ? 24.944 -11.455 5.638 1.00 67.06 84 SER A C 1
ATOM 702 O O . SER A 1 84 ? 24.689 -12.611 5.967 1.00 67.06 84 SER A O 1
ATOM 704 N N . GLN A 1 85 ? 25.446 -10.559 6.492 1.00 65.31 85 GLN A N 1
ATOM 705 C CA . GLN A 1 85 ? 25.794 -10.863 7.881 1.00 65.31 85 GLN A CA 1
ATOM 706 C C . GLN A 1 85 ? 24.570 -11.319 8.687 1.00 65.31 85 GLN A C 1
ATOM 708 O O . GLN A 1 85 ? 24.624 -12.358 9.338 1.00 65.31 85 GLN A O 1
ATOM 713 N N . LEU A 1 86 ? 23.433 -10.627 8.545 1.00 62.69 86 LEU A N 1
ATOM 714 C CA . LEU A 1 86 ? 22.176 -10.994 9.209 1.00 62.69 86 LEU A CA 1
ATOM 715 C C . LEU A 1 86 ? 21.649 -12.369 8.745 1.00 62.69 86 LEU A C 1
ATOM 717 O O . LEU A 1 86 ? 21.142 -13.167 9.535 1.00 62.69 86 LEU A O 1
ATOM 721 N N . SER A 1 87 ? 21.780 -12.671 7.448 1.00 67.00 87 SER A N 1
ATOM 722 C CA . SER A 1 87 ? 21.406 -13.986 6.908 1.00 67.00 87 SER A CA 1
ATOM 723 C C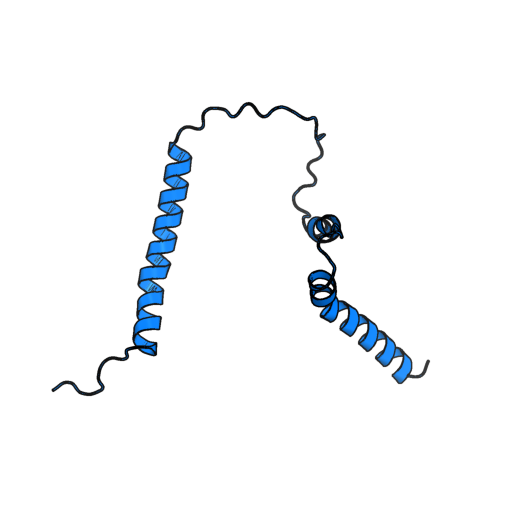 . SER A 1 87 ? 22.330 -15.109 7.398 1.00 67.00 87 SER A C 1
ATOM 725 O O . SER A 1 87 ? 21.883 -16.236 7.602 1.00 67.00 87 SER A O 1
ATOM 727 N N . LEU A 1 88 ? 23.608 -14.800 7.637 1.00 65.81 88 LEU A N 1
ATOM 728 C CA . LEU A 1 88 ? 24.577 -15.756 8.161 1.00 65.81 88 LEU A CA 1
ATOM 729 C C . LEU A 1 88 ? 24.289 -16.079 9.631 1.00 65.81 88 LEU A C 1
ATOM 731 O O . LEU A 1 88 ? 24.286 -17.246 9.995 1.00 65.81 88 LEU A O 1
ATOM 735 N N . GLU A 1 89 ? 23.964 -15.077 10.452 1.00 68.00 89 GLU A N 1
ATOM 736 C CA . GLU A 1 89 ? 23.589 -15.281 11.861 1.00 68.00 89 GLU A CA 1
ATOM 737 C C . GLU A 1 89 ? 22.319 -16.131 12.025 1.00 68.00 89 GLU A C 1
ATOM 739 O O . GLU A 1 89 ? 22.185 -16.866 13.000 1.00 68.00 89 GLU A O 1
ATOM 744 N N . THR A 1 90 ? 21.391 -16.063 11.066 1.00 69.00 90 THR A N 1
ATOM 745 C CA . THR A 1 90 ? 20.113 -16.794 11.117 1.00 69.00 90 THR A CA 1
ATOM 746 C C . THR A 1 90 ? 20.191 -18.204 10.536 1.00 69.00 90 THR A C 1
ATOM 748 O O . THR A 1 90 ? 19.554 -19.115 11.066 1.00 69.00 90 THR A O 1
ATOM 751 N N . HIS A 1 91 ? 20.958 -18.410 9.464 1.00 73.44 91 HIS A N 1
ATOM 752 C CA . HIS A 1 91 ? 21.056 -19.711 8.789 1.00 73.44 91 HIS A CA 1
ATOM 753 C C . HIS A 1 91 ? 22.314 -20.512 9.142 1.00 73.44 91 HIS A C 1
ATOM 755 O O . HIS A 1 91 ? 22.348 -21.720 8.910 1.00 73.44 91 HIS A O 1
ATOM 761 N N . SER A 1 92 ? 23.342 -19.865 9.683 1.00 75.94 92 SER A N 1
ATOM 762 C CA . SER A 1 92 ? 24.624 -20.477 10.031 1.00 75.94 92 SER A CA 1
ATOM 763 C C . SER A 1 92 ? 25.255 -19.765 11.238 1.00 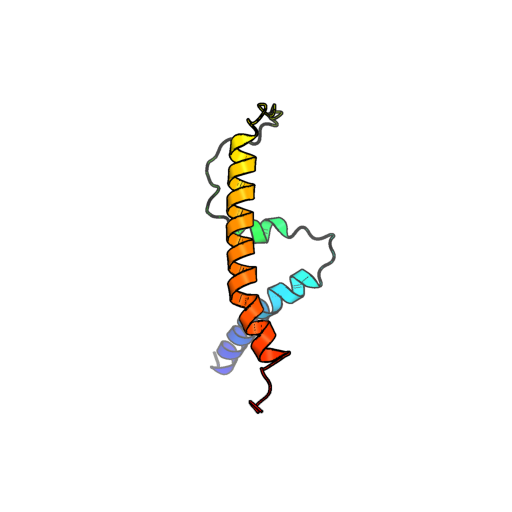75.94 92 SER A C 1
ATOM 765 O O . SER A 1 92 ? 26.355 -19.209 11.109 1.00 75.94 92 SER A O 1
ATOM 767 N N . PRO A 1 93 ? 24.584 -19.751 12.408 1.00 72.62 93 PRO A N 1
ATOM 768 C CA . PRO A 1 93 ? 25.158 -19.156 13.607 1.00 72.62 93 PRO A CA 1
ATOM 769 C C . PRO A 1 93 ? 26.513 -19.810 13.927 1.00 72.62 93 PRO A C 1
ATOM 771 O O . PRO A 1 93 ? 26.701 -21.004 13.660 1.00 72.62 93 PRO A O 1
ATOM 774 N N . PRO A 1 94 ? 27.480 -19.044 14.461 1.00 71.81 94 PRO A N 1
ATOM 775 C CA . PRO A 1 94 ? 28.763 -19.603 14.858 1.00 71.81 94 PRO A CA 1
ATOM 776 C C . PRO A 1 94 ? 28.549 -20.721 15.894 1.00 71.81 94 PRO A C 1
ATOM 778 O O . PRO A 1 94 ? 27.622 -20.628 16.699 1.00 71.81 94 PRO A O 1
ATOM 781 N N . PRO A 1 95 ? 29.379 -21.779 15.893 1.00 79.12 95 PRO A N 1
ATOM 782 C CA . PRO A 1 95 ? 29.254 -22.858 16.865 1.00 79.12 95 PRO A CA 1
ATOM 783 C C . PRO A 1 95 ? 29.366 -22.317 18.294 1.00 79.12 95 PRO A C 1
ATOM 785 O O . PRO A 1 95 ? 30.286 -21.556 18.590 1.00 79.12 95 PRO A O 1
ATOM 788 N N . ASP A 1 96 ? 28.496 -22.772 19.197 1.00 75.69 96 ASP A N 1
ATOM 789 C CA . ASP A 1 96 ? 28.451 -22.331 20.604 1.00 75.69 96 ASP A CA 1
ATOM 790 C C . ASP A 1 96 ? 29.700 -22.713 21.426 1.00 75.69 96 ASP A C 1
ATOM 792 O O . ASP A 1 96 ? 29.790 -22.427 22.620 1.00 75.69 96 ASP A O 1
ATOM 796 N N . CYS A 1 97 ? 30.674 -23.396 20.823 1.00 70.88 97 CYS A N 1
ATOM 797 C CA . CYS A 1 97 ? 31.864 -23.891 21.499 1.00 70.88 97 CYS A CA 1
ATOM 798 C C . CYS A 1 97 ? 33.126 -23.450 20.752 1.00 70.88 97 CYS A C 1
ATOM 800 O O . CYS A 1 97 ? 33.421 -23.939 19.661 1.00 70.88 97 CYS A O 1
ATOM 802 N N . ILE A 1 98 ? 33.898 -22.565 21.385 1.00 63.56 98 ILE A N 1
ATOM 803 C CA . ILE A 1 98 ? 35.332 -22.431 21.124 1.00 63.56 98 ILE A CA 1
ATOM 804 C C . ILE A 1 98 ? 35.986 -23.638 21.810 1.00 63.56 98 ILE A C 1
ATOM 806 O O . ILE A 1 98 ? 35.886 -23.767 23.031 1.00 63.56 98 ILE A O 1
ATOM 810 N N . ILE A 1 99 ? 36.578 -24.541 21.025 1.00 54.12 99 ILE A N 1
ATOM 811 C CA . ILE A 1 99 ? 37.484 -25.591 21.522 1.00 54.12 99 ILE A CA 1
ATOM 812 C C . ILE A 1 99 ? 38.879 -24.989 21.663 1.00 54.12 99 ILE A C 1
ATOM 814 O O . ILE A 1 99 ? 39.290 -24.272 20.721 1.00 54.12 99 ILE A O 1
#

pLDDT: mean 73.01, std 14.75, range [42.62, 96.81]

Secondary structure (DSSP, 8-state):
--HHHHHHHHHHHHHHHHHHHHHHHHS-TTS--HHHHHTT-GGG-----------------THHHHHHHHHHHHHHHHHHHHHHHHHHHHHSPPPS---